Protein AF-Q2SPB3-F1 (afdb_monomer_lite)

pLDDT: mean 83.24, std 20.4, range [38.16, 98.75]

Secondary structure (DSSP, 8-state):
-----------PPP-------------------PPBTGGGHHHHHHHHHHHHTT-HHHHHHHHHHHHHHHHHT--TTSEEEE-SSHHHHHHHHHHH---EEEE-THHHHHHHHHHHHHHHTT-HHHHHHHHHHHHHH-TT-HHHHHHHHHHHHHH-

Organism: Hahella chejuensis (strain KCTC 2396) (NCBI:txid349521)

Radius of gyration: 30.96 Å; chains: 1; bounding box: 114×74×42 Å

Foldseek 3Di:
DDDDDDDDDDDDDDDDDDPPPPPPPPPPPDDDPPAQLNVLLVLLVVLVVCVVVVVLVSSLVSLVVSLVNSVVPDDPVAAEAEDQDPVVVVVVCVVPVGDHGYHYNSNLSSLCSQLVSCVVVVVNVRSVVSLVVCCRHYVPPPSSVVSNVVSVVVVD

Structure (mmCIF, N/CA/C/O backbone):
data_AF-Q2SPB3-F1
#
_entry.id   AF-Q2SPB3-F1
#
loop_
_atom_site.group_PDB
_atom_site.id
_atom_site.type_symbol
_atom_site.label_atom_id
_atom_site.label_alt_id
_atom_site.label_comp_id
_atom_site.label_asym_id
_atom_site.label_entity_id
_atom_site.label_seq_id
_atom_site.pdbx_PDB_ins_code
_atom_site.Cartn_x
_atom_site.Cartn_y
_atom_site.Cartn_z
_atom_site.occupancy
_atom_site.B_iso_or_equiv
_atom_site.auth_seq_id
_atom_site.auth_comp_id
_atom_site.auth_asym_id
_atom_site.auth_atom_id
_atom_site.pdbx_PDB_model_num
ATOM 1 N N . MET A 1 1 ? 88.769 -62.177 5.929 1.00 39.09 1 MET A N 1
ATOM 2 C CA . MET A 1 1 ? 89.088 -61.004 5.088 1.00 39.09 1 MET A CA 1
ATOM 3 C C . MET A 1 1 ? 87.763 -60.356 4.719 1.00 39.09 1 MET A C 1
ATOM 5 O O . MET A 1 1 ? 86.875 -61.080 4.293 1.00 39.09 1 MET A O 1
ATOM 9 N N . LEU A 1 2 ? 87.606 -59.068 5.041 1.00 38.16 2 LEU A N 1
ATOM 10 C CA . LEU A 1 2 ? 86.385 -58.263 4.898 1.00 38.16 2 LEU A CA 1
ATOM 11 C C . LEU A 1 2 ? 85.721 -58.410 3.520 1.00 38.16 2 LEU A C 1
ATOM 13 O O . LEU A 1 2 ? 86.438 -58.423 2.532 1.00 38.16 2 LEU A O 1
ATOM 17 N N . PHE A 1 3 ? 84.386 -58.345 3.466 1.00 39.91 3 PHE A N 1
ATOM 18 C CA . PHE A 1 3 ? 83.701 -57.285 2.714 1.00 39.91 3 PHE A CA 1
ATOM 19 C C . PHE A 1 3 ? 82.279 -57.079 3.258 1.00 39.91 3 PHE A C 1
ATOM 21 O O . PHE A 1 3 ? 81.425 -57.959 3.208 1.00 39.91 3 PHE A O 1
ATOM 28 N N . VAL A 1 4 ? 82.078 -55.892 3.828 1.00 45.66 4 VAL A N 1
ATOM 29 C CA . VAL A 1 4 ? 80.795 -55.297 4.208 1.00 45.66 4 VAL A CA 1
ATOM 30 C C . VAL A 1 4 ? 80.130 -54.811 2.920 1.00 45.66 4 VAL A C 1
ATOM 32 O O . VAL A 1 4 ? 80.777 -54.117 2.139 1.00 45.66 4 VAL A O 1
ATOM 35 N N . CYS A 1 5 ? 78.861 -55.149 2.691 1.00 42.53 5 CYS A N 1
ATOM 36 C CA . CYS A 1 5 ? 78.071 -54.539 1.624 1.00 42.53 5 CYS A CA 1
ATOM 37 C C . CYS A 1 5 ? 76.741 -54.054 2.205 1.00 42.53 5 CYS A C 1
ATOM 39 O O . CYS A 1 5 ? 75.837 -54.831 2.505 1.00 42.53 5 CYS A O 1
ATOM 41 N N . THR A 1 6 ? 76.705 -52.750 2.448 1.00 51.91 6 THR A N 1
ATOM 42 C CA . THR A 1 6 ? 75.617 -51.966 3.024 1.00 51.91 6 THR A CA 1
ATOM 43 C C . THR A 1 6 ? 74.575 -51.693 1.940 1.00 51.91 6 THR A C 1
ATOM 45 O O . THR A 1 6 ? 74.859 -50.979 0.980 1.00 51.91 6 THR A O 1
ATOM 48 N N . THR A 1 7 ? 73.368 -52.239 2.066 1.00 54.28 7 THR A N 1
ATOM 49 C CA . THR A 1 7 ? 72.258 -51.932 1.155 1.00 54.28 7 THR A CA 1
ATOM 50 C C . THR A 1 7 ? 71.582 -50.630 1.587 1.00 54.28 7 THR A C 1
ATOM 52 O O . THR A 1 7 ? 70.925 -50.566 2.624 1.00 54.28 7 THR A O 1
ATOM 55 N N . LEU A 1 8 ? 71.778 -49.577 0.790 1.00 45.88 8 LEU A N 1
ATOM 56 C CA . LEU A 1 8 ? 71.077 -48.296 0.887 1.00 45.88 8 LEU A CA 1
ATOM 57 C C . LEU A 1 8 ? 69.614 -48.483 0.442 1.00 45.88 8 LEU A C 1
ATOM 59 O O . LEU A 1 8 ? 69.353 -48.745 -0.732 1.00 45.88 8 LEU A O 1
ATOM 63 N N . CYS A 1 9 ? 68.653 -48.309 1.350 1.00 43.34 9 CYS A N 1
ATOM 64 C CA . CYS A 1 9 ? 67.244 -48.165 0.986 1.00 43.34 9 CYS A CA 1
ATOM 65 C C . CYS A 1 9 ? 66.980 -46.717 0.546 1.00 43.34 9 CYS A C 1
ATOM 67 O O . CYS A 1 9 ? 66.948 -45.806 1.373 1.00 43.34 9 CYS A O 1
ATOM 69 N N . PHE A 1 10 ? 66.784 -46.505 -0.756 1.00 42.00 10 PHE A N 1
ATOM 70 C CA . PHE A 1 10 ? 66.251 -45.255 -1.295 1.00 42.00 10 PHE A CA 1
ATOM 71 C C . PHE A 1 10 ? 64.755 -45.155 -0.966 1.00 42.00 10 PHE A C 1
ATOM 73 O O . PHE A 1 10 ? 63.929 -45.829 -1.580 1.00 42.00 10 PHE A O 1
ATOM 80 N N . PHE A 1 11 ? 64.397 -44.303 -0.006 1.00 42.31 11 PHE A N 1
ATOM 81 C CA . PHE A 1 11 ? 63.018 -43.857 0.173 1.00 42.31 11 PHE A CA 1
ATOM 82 C C . PHE A 1 11 ? 62.682 -42.845 -0.929 1.00 42.31 11 PHE A C 1
ATOM 84 O O . PHE A 1 11 ? 63.188 -41.724 -0.931 1.00 42.31 11 PHE A O 1
ATOM 91 N N . SER A 1 12 ? 61.835 -43.246 -1.881 1.00 42.94 12 SER A N 1
ATOM 92 C CA . SER A 1 12 ? 61.174 -42.311 -2.795 1.00 42.94 12 SER A CA 1
ATOM 93 C C . SER A 1 12 ? 60.130 -41.515 -2.019 1.00 42.94 12 SER A C 1
ATOM 95 O O . SER A 1 12 ? 59.166 -42.082 -1.509 1.00 42.94 12 SER A O 1
ATOM 97 N N . ILE A 1 13 ? 60.324 -40.202 -1.927 1.00 57.00 13 ILE A N 1
ATOM 98 C CA . ILE A 1 13 ? 59.311 -39.267 -1.436 1.00 57.00 13 ILE A CA 1
ATOM 99 C C . ILE A 1 13 ? 58.339 -39.011 -2.599 1.00 57.00 13 ILE A C 1
ATOM 101 O O . ILE A 1 13 ? 58.799 -38.597 -3.666 1.00 57.00 13 ILE A O 1
ATOM 105 N N . PRO A 1 14 ? 57.020 -39.228 -2.456 1.00 48.00 14 PRO A N 1
ATOM 106 C CA . PRO A 1 14 ? 56.077 -38.768 -3.461 1.00 48.00 14 PRO A CA 1
ATOM 107 C C . PRO A 1 14 ? 56.006 -37.236 -3.426 1.00 48.00 14 PRO A C 1
ATOM 109 O O . PRO A 1 14 ? 55.621 -36.631 -2.427 1.00 48.00 14 PRO A O 1
ATOM 112 N N . SER A 1 15 ? 56.390 -36.620 -4.545 1.00 46.31 15 SER A N 1
ATOM 113 C CA . SER A 1 15 ? 56.098 -35.225 -4.867 1.00 46.31 15 SER A CA 1
ATOM 114 C C . SER A 1 15 ? 54.581 -35.067 -4.963 1.00 46.31 15 SER A C 1
ATOM 116 O O . SER A 1 15 ? 53.974 -35.461 -5.959 1.00 46.31 15 SER A O 1
ATOM 118 N N . MET A 1 16 ? 53.948 -34.557 -3.908 1.00 45.16 16 MET A N 1
ATOM 119 C CA . MET A 1 16 ? 52.572 -34.087 -4.009 1.00 45.16 16 MET A CA 1
ATOM 120 C C . MET A 1 16 ? 52.600 -32.704 -4.649 1.00 45.16 16 MET A C 1
ATOM 122 O O . MET A 1 16 ? 53.086 -31.739 -4.060 1.00 45.16 16 MET A O 1
ATOM 126 N N . ALA A 1 17 ? 52.115 -32.647 -5.886 1.00 46.97 17 ALA A N 1
ATOM 127 C CA . ALA A 1 17 ? 51.858 -31.414 -6.601 1.00 46.97 17 ALA A CA 1
ATOM 128 C C . ALA A 1 17 ? 50.916 -30.534 -5.766 1.00 46.97 17 ALA A C 1
ATOM 130 O O . ALA A 1 17 ? 49.842 -30.967 -5.351 1.00 46.97 17 ALA A O 1
ATOM 131 N N . PHE A 1 18 ? 51.357 -29.309 -5.497 1.00 41.88 18 PHE A N 1
ATOM 132 C CA . PHE A 1 18 ? 50.560 -28.276 -4.858 1.00 41.88 18 PHE A CA 1
ATOM 133 C C . PHE A 1 18 ? 49.568 -27.761 -5.904 1.00 41.88 18 PHE A C 1
ATOM 135 O O . PHE A 1 18 ? 49.927 -26.976 -6.780 1.00 41.88 18 PHE A O 1
ATOM 142 N N . GLU A 1 19 ? 48.348 -28.288 -5.875 1.00 51.88 19 GLU A N 1
ATOM 143 C CA . GLU A 1 19 ? 47.252 -27.816 -6.712 1.00 51.88 19 GLU A CA 1
ATOM 144 C C . GLU A 1 19 ? 46.880 -26.411 -6.227 1.00 51.88 19 GLU A C 1
ATOM 146 O O . GLU A 1 19 ? 46.358 -26.225 -5.127 1.00 51.88 19 GLU A O 1
ATOM 151 N N . ALA A 1 20 ? 47.257 -25.397 -7.007 1.00 51.28 20 ALA A N 1
ATOM 152 C CA . ALA A 1 20 ? 46.865 -24.026 -6.747 1.00 51.28 20 ALA A CA 1
ATOM 153 C C . ALA A 1 20 ? 45.342 -23.953 -6.874 1.00 51.28 20 ALA A C 1
ATOM 155 O O . ALA A 1 20 ? 44.793 -24.047 -7.968 1.00 51.28 20 ALA A O 1
ATOM 156 N N . THR A 1 21 ? 44.652 -23.814 -5.745 1.00 49.47 21 THR A N 1
ATOM 157 C CA . THR A 1 21 ? 43.233 -23.477 -5.733 1.00 49.47 21 THR A CA 1
ATOM 158 C C . THR A 1 21 ? 43.082 -22.091 -6.343 1.00 49.47 21 THR A C 1
ATOM 160 O O . THR A 1 21 ? 43.315 -21.085 -5.670 1.00 49.47 21 THR A O 1
ATOM 163 N N . GLU A 1 22 ? 42.732 -22.037 -7.625 1.00 47.53 22 GLU A N 1
ATOM 164 C CA . GLU A 1 22 ? 42.274 -20.816 -8.270 1.00 47.53 22 GLU A CA 1
ATOM 165 C C . GLU A 1 22 ? 40.948 -20.424 -7.622 1.00 47.53 22 GLU A C 1
ATOM 167 O O . GLU A 1 22 ? 39.880 -20.969 -7.904 1.00 47.53 22 GLU A O 1
ATOM 172 N N . THR A 1 23 ? 41.017 -19.490 -6.680 1.00 48.22 23 THR A N 1
ATOM 173 C CA . THR A 1 23 ? 39.837 -18.813 -6.168 1.00 48.22 23 THR A CA 1
ATOM 174 C C . THR A 1 23 ? 39.275 -17.948 -7.286 1.00 48.22 23 THR A C 1
ATOM 176 O O . THR A 1 23 ? 39.717 -16.825 -7.525 1.00 48.22 23 THR A O 1
ATOM 179 N N . VAL A 1 24 ? 38.275 -18.484 -7.986 1.00 46.16 24 VAL A N 1
ATOM 180 C CA . VAL A 1 24 ? 37.421 -17.708 -8.884 1.00 46.16 24 VAL A CA 1
ATOM 181 C C . VAL A 1 24 ? 36.635 -16.725 -8.021 1.00 46.16 24 VAL A C 1
ATOM 183 O O . VAL A 1 24 ? 35.604 -17.051 -7.438 1.00 46.16 24 VAL A O 1
ATOM 186 N N . SER A 1 25 ? 37.163 -15.510 -7.896 1.00 45.53 25 SER A N 1
ATOM 187 C CA . SER A 1 25 ? 36.438 -14.386 -7.321 1.00 45.53 25 SER A CA 1
ATOM 188 C C . SER A 1 25 ? 35.447 -13.894 -8.369 1.00 45.53 25 SER A C 1
ATOM 190 O O . SER A 1 25 ? 35.790 -13.093 -9.238 1.00 45.53 25 SER A O 1
ATOM 192 N N . THR A 1 26 ? 34.214 -14.397 -8.330 1.00 44.25 26 THR A N 1
ATOM 193 C CA . THR A 1 26 ? 33.109 -13.704 -8.991 1.00 44.25 26 THR A CA 1
ATOM 194 C C . THR A 1 26 ? 32.871 -12.425 -8.206 1.00 44.25 26 THR A C 1
ATOM 196 O O . THR A 1 26 ? 32.317 -12.454 -7.105 1.00 44.25 26 THR A O 1
ATOM 199 N N . SER A 1 27 ? 33.319 -11.300 -8.755 1.00 41.09 27 SER A N 1
ATOM 200 C CA . SER A 1 27 ? 32.831 -9.990 -8.351 1.00 41.09 27 SER A CA 1
ATOM 201 C C . SER A 1 27 ? 31.308 -10.034 -8.425 1.00 41.09 27 SER A C 1
ATOM 203 O O . SER A 1 27 ? 30.750 -10.152 -9.514 1.00 41.09 27 SER A O 1
ATOM 205 N N . ILE A 1 28 ? 30.649 -10.004 -7.265 1.00 44.59 28 ILE A N 1
ATOM 206 C CA . ILE A 1 28 ? 29.214 -9.756 -7.179 1.00 44.59 28 ILE A CA 1
ATOM 207 C C . ILE A 1 28 ? 29.032 -8.364 -7.775 1.00 44.59 28 ILE A C 1
ATOM 209 O O . ILE A 1 28 ? 29.386 -7.363 -7.148 1.00 44.59 28 ILE A O 1
ATOM 213 N N . GLU A 1 29 ? 28.583 -8.316 -9.028 1.00 41.72 29 GLU A N 1
ATOM 214 C CA . GLU A 1 29 ? 28.123 -7.082 -9.640 1.00 41.72 29 GLU A CA 1
ATOM 215 C C . GLU A 1 29 ? 27.084 -6.471 -8.703 1.00 41.72 29 GLU A C 1
ATOM 217 O O . GLU A 1 29 ? 26.165 -7.142 -8.232 1.00 41.72 29 GLU A O 1
ATOM 222 N N . SER A 1 30 ? 27.341 -5.208 -8.370 1.00 41.19 30 SER A N 1
ATOM 223 C CA . SER A 1 30 ? 26.484 -4.280 -7.648 1.00 41.19 30 SER A CA 1
ATOM 224 C C . SER A 1 30 ? 25.008 -4.679 -7.671 1.00 41.19 30 SER A C 1
ATOM 226 O O . SER A 1 30 ? 24.423 -4.811 -8.744 1.00 41.19 30 SER A O 1
ATOM 228 N N . LEU A 1 31 ? 24.423 -4.800 -6.474 1.00 40.38 31 LEU A N 1
ATOM 229 C CA . LEU A 1 31 ? 22.990 -4.978 -6.231 1.00 40.38 31 LEU A CA 1
ATOM 230 C C . LEU A 1 31 ? 22.141 -4.205 -7.260 1.00 40.38 31 LEU A C 1
ATOM 232 O O . LEU A 1 31 ? 22.477 -3.050 -7.559 1.00 40.38 31 LEU A O 1
ATOM 236 N N . PRO A 1 32 ? 21.042 -4.796 -7.770 1.00 49.88 32 PRO A N 1
ATOM 237 C CA . PRO A 1 32 ? 20.100 -4.070 -8.608 1.00 49.88 32 PRO A CA 1
ATOM 238 C C . PRO A 1 32 ? 19.686 -2.797 -7.872 1.00 49.88 32 PRO A C 1
ATOM 240 O O . PRO A 1 32 ? 19.476 -2.819 -6.657 1.00 49.88 32 PRO A O 1
ATOM 243 N N . ASN A 1 33 ? 19.629 -1.688 -8.607 1.00 50.31 33 ASN A N 1
ATOM 244 C CA . ASN A 1 33 ? 19.200 -0.391 -8.094 1.00 50.31 33 ASN A CA 1
ATOM 245 C C . ASN A 1 33 ? 17.913 -0.612 -7.271 1.00 50.31 33 ASN A C 1
ATOM 247 O O . ASN A 1 33 ? 16.946 -1.123 -7.845 1.00 50.31 33 ASN A O 1
ATOM 251 N N . PRO A 1 34 ? 17.899 -0.368 -5.944 1.00 64.44 34 PRO A N 1
ATOM 252 C CA . PRO A 1 34 ? 16.758 -0.749 -5.127 1.00 64.44 34 PRO A CA 1
ATOM 253 C C . PRO A 1 34 ? 15.524 -0.030 -5.662 1.00 64.44 34 PRO A C 1
ATOM 255 O O . PRO A 1 34 ? 15.549 1.181 -5.875 1.00 64.44 34 PRO A O 1
ATOM 258 N N . VAL A 1 35 ? 14.467 -0.796 -5.936 1.00 81.06 35 VAL A N 1
ATOM 259 C CA . VAL A 1 35 ? 13.208 -0.252 -6.449 1.00 81.06 35 VAL A CA 1
ATOM 260 C C . VAL A 1 35 ? 12.731 0.846 -5.498 1.00 81.06 35 VAL A C 1
ATOM 262 O O . VAL A 1 35 ? 12.784 0.681 -4.279 1.00 81.06 35 VAL A O 1
ATOM 265 N N . GLU A 1 36 ? 12.286 1.972 -6.049 1.00 84.06 36 GLU A N 1
ATOM 266 C CA . GLU A 1 36 ? 11.867 3.134 -5.267 1.00 84.06 36 GLU A CA 1
ATOM 267 C C . GLU A 1 36 ? 10.818 2.737 -4.212 1.00 84.06 36 GLU A C 1
ATOM 269 O O . GLU A 1 36 ? 9.760 2.201 -4.550 1.00 84.06 36 GLU A O 1
ATOM 274 N N . GLY A 1 37 ? 11.125 2.978 -2.934 1.00 86.50 37 GLY A N 1
ATOM 275 C CA . GLY A 1 37 ? 10.281 2.608 -1.794 1.00 86.50 37 GLY A CA 1
ATOM 276 C C . GLY A 1 37 ? 10.700 1.331 -1.054 1.00 86.50 37 GLY A C 1
ATOM 277 O O . GLY A 1 37 ? 10.201 1.087 0.046 1.00 86.50 37 GLY A O 1
ATOM 278 N N . ASN A 1 38 ? 11.652 0.552 -1.578 1.00 90.19 38 ASN A N 1
ATOM 279 C CA . ASN A 1 38 ? 12.148 -0.677 -0.942 1.00 90.19 38 ASN A CA 1
ATOM 280 C C . ASN A 1 38 ? 12.678 -0.439 0.485 1.00 90.19 38 ASN A C 1
ATOM 282 O O . ASN A 1 38 ? 12.489 -1.269 1.376 1.00 90.19 38 ASN A O 1
ATOM 286 N N . GLN A 1 39 ? 13.260 0.737 0.741 1.00 92.50 39 GLN A N 1
ATOM 287 C CA . GLN A 1 39 ? 13.753 1.135 2.060 1.00 92.50 39 GLN A CA 1
ATOM 288 C C . GLN A 1 39 ? 12.676 1.112 3.161 1.00 92.50 39 GLN A C 1
ATOM 290 O O . GLN A 1 39 ? 13.015 0.936 4.329 1.00 92.50 39 GLN A O 1
ATOM 295 N N . TYR A 1 40 ? 11.394 1.236 2.800 1.00 94.56 40 TYR A N 1
ATOM 296 C CA . TYR A 1 40 ? 10.262 1.274 3.734 1.00 94.56 40 TYR A CA 1
ATOM 297 C C . TYR A 1 40 ? 9.604 -0.092 3.961 1.00 94.56 40 TYR A C 1
ATOM 299 O O . TYR A 1 40 ? 8.673 -0.210 4.758 1.00 94.56 40 TYR A O 1
ATOM 307 N N . HIS A 1 41 ? 10.084 -1.146 3.293 1.00 93.81 41 HIS A N 1
ATOM 308 C CA . HIS A 1 41 ? 9.508 -2.489 3.374 1.00 93.81 41 HIS A CA 1
ATOM 309 C C . HIS A 1 41 ? 9.329 -2.944 4.829 1.00 93.81 41 HIS A C 1
ATOM 311 O O . HIS A 1 41 ? 8.250 -3.393 5.220 1.00 93.81 41 HIS A O 1
ATOM 317 N N . LYS A 1 42 ? 10.378 -2.819 5.654 1.00 96.31 42 LYS A N 1
ATOM 318 C CA . LYS A 1 42 ? 10.349 -3.270 7.055 1.00 96.31 42 LYS A CA 1
ATOM 319 C C . LYS A 1 42 ? 9.294 -2.534 7.878 1.00 96.31 42 LYS A C 1
ATOM 321 O O . LYS A 1 42 ? 8.617 -3.169 8.685 1.00 96.31 42 LYS A O 1
ATOM 326 N N . ASP A 1 43 ? 9.131 -1.237 7.648 1.00 98.06 43 ASP A N 1
ATOM 327 C CA . ASP A 1 43 ? 8.148 -0.419 8.355 1.00 98.06 43 ASP A CA 1
ATOM 328 C C . ASP A 1 43 ? 6.722 -0.831 7.975 1.00 98.06 43 ASP A C 1
ATOM 330 O O . ASP A 1 43 ? 5.868 -0.989 8.846 1.00 98.06 43 ASP A O 1
ATOM 334 N N . ILE A 1 44 ? 6.480 -1.122 6.695 1.00 97.75 44 ILE A N 1
ATOM 335 C CA . ILE A 1 44 ? 5.171 -1.565 6.194 1.00 97.75 44 ILE A CA 1
ATOM 336 C C . ILE A 1 44 ? 4.830 -2.975 6.703 1.00 97.75 44 ILE A C 1
ATOM 338 O O . ILE A 1 44 ? 3.702 -3.227 7.129 1.00 97.75 44 ILE A O 1
ATOM 342 N N . VAL A 1 45 ? 5.805 -3.890 6.755 1.00 97.50 45 VAL A N 1
ATOM 343 C CA . VAL A 1 45 ? 5.626 -5.204 7.406 1.00 97.50 45 VAL A CA 1
ATOM 344 C C . VAL A 1 45 ? 5.299 -5.036 8.890 1.00 97.50 45 VAL A C 1
ATOM 346 O O . VAL A 1 45 ? 4.406 -5.705 9.415 1.00 97.50 45 VAL A O 1
ATOM 349 N N . ASN A 1 46 ? 5.989 -4.125 9.577 1.00 98.19 46 ASN A N 1
ATOM 350 C CA . ASN A 1 46 ? 5.702 -3.825 10.973 1.00 98.19 46 ASN A CA 1
ATOM 351 C C . ASN A 1 46 ? 4.301 -3.213 11.155 1.00 98.19 46 ASN A C 1
ATOM 353 O O . ASN A 1 46 ? 3.621 -3.534 12.127 1.00 98.19 46 ASN A O 1
ATOM 357 N N . ALA A 1 47 ? 3.824 -2.396 10.214 1.00 98.50 47 ALA A N 1
ATOM 358 C CA . ALA A 1 47 ? 2.463 -1.869 10.237 1.00 98.50 47 ALA A CA 1
ATOM 359 C C . ALA A 1 47 ? 1.409 -2.987 10.137 1.00 98.50 47 ALA A C 1
ATOM 361 O O . ALA A 1 47 ? 0.455 -2.978 10.912 1.00 98.50 47 ALA A O 1
ATOM 362 N N . TRP A 1 48 ? 1.608 -4.003 9.289 1.00 97.94 48 TRP A N 1
ATOM 363 C CA . TRP A 1 48 ? 0.737 -5.190 9.275 1.00 97.94 48 TRP A CA 1
ATOM 364 C C . TRP A 1 48 ? 0.764 -5.962 10.596 1.00 97.94 48 TRP A C 1
ATOM 366 O O . TRP A 1 48 ? -0.279 -6.390 11.086 1.00 97.94 48 TRP A O 1
ATOM 376 N N . LYS A 1 49 ? 1.937 -6.101 11.223 1.00 98.44 49 LYS A N 1
ATOM 377 C CA . LYS A 1 49 ? 2.024 -6.697 12.562 1.00 98.44 49 LYS A CA 1
ATOM 378 C C . LYS A 1 49 ? 1.190 -5.908 13.578 1.00 98.44 49 LYS A C 1
ATOM 380 O O . LYS A 1 49 ? 0.430 -6.500 14.331 1.00 98.44 49 LYS A O 1
ATOM 385 N N . LEU A 1 50 ? 1.271 -4.579 13.549 1.00 98.69 50 LEU A N 1
ATOM 386 C CA . LEU A 1 50 ? 0.468 -3.713 14.416 1.00 98.69 50 LEU A CA 1
ATOM 387 C C . LEU A 1 50 ? -1.037 -3.834 14.144 1.00 98.69 50 LEU A C 1
ATOM 389 O O . LEU A 1 50 ? -1.814 -3.733 15.087 1.00 98.69 50 LEU A O 1
ATOM 393 N N . VAL A 1 51 ? -1.453 -4.076 12.895 1.00 98.19 51 VAL A N 1
ATOM 394 C CA . VAL A 1 51 ? -2.850 -4.412 12.562 1.00 98.19 51 VAL A CA 1
ATOM 395 C C . VAL A 1 51 ? -3.276 -5.703 13.262 1.00 98.19 51 VAL A C 1
ATOM 397 O O . VAL A 1 51 ? -4.346 -5.731 13.860 1.00 98.19 51 VAL A O 1
ATOM 400 N N . HIS A 1 52 ? -2.448 -6.752 13.223 1.00 97.06 52 HIS A N 1
ATOM 401 C CA . HIS A 1 52 ? -2.736 -8.019 13.910 1.00 97.06 52 HIS A CA 1
ATOM 402 C C . HIS A 1 52 ? -2.759 -7.893 15.438 1.00 97.06 52 HIS A C 1
ATOM 404 O O . HIS A 1 52 ? -3.478 -8.639 16.094 1.00 97.06 52 HIS A O 1
ATOM 410 N N . ASP A 1 53 ? -2.015 -6.932 15.985 1.00 98.19 53 ASP A N 1
ATOM 411 C CA . ASP A 1 53 ? -1.983 -6.613 17.414 1.00 98.19 53 ASP A CA 1
ATOM 412 C C . ASP A 1 53 ? -3.083 -5.598 17.828 1.00 98.19 53 ASP A C 1
ATOM 414 O O . ASP A 1 53 ? -3.000 -5.011 18.910 1.00 98.19 53 ASP A O 1
ATOM 418 N N . ASP A 1 54 ? -4.074 -5.331 16.964 1.00 97.75 54 ASP A N 1
ATOM 419 C CA . ASP A 1 54 ? -5.161 -4.346 17.145 1.00 97.75 54 ASP A CA 1
ATOM 420 C C . ASP A 1 54 ? -4.690 -2.894 17.403 1.00 97.75 54 ASP A C 1
ATOM 422 O O . ASP A 1 54 ? -5.440 -2.026 17.861 1.00 97.75 54 ASP A O 1
ATOM 426 N N . GLN A 1 55 ? -3.440 -2.568 17.064 1.00 98.44 55 GLN A N 1
ATOM 427 C CA . GLN A 1 55 ? -2.851 -1.233 17.220 1.00 98.44 55 GLN A CA 1
ATOM 428 C C . GLN A 1 55 ? -3.101 -0.356 15.984 1.00 98.44 55 GLN A C 1
ATOM 430 O O . GLN A 1 55 ? -2.169 0.222 15.412 1.00 98.44 55 GLN A O 1
ATOM 435 N N . TYR A 1 56 ? -4.370 -0.223 15.583 1.00 98.19 56 TYR A N 1
ATOM 436 C CA . TYR A 1 56 ? -4.770 0.418 14.323 1.00 98.19 56 TYR A CA 1
ATOM 437 C C . TYR A 1 56 ? -4.246 1.845 14.156 1.00 98.19 56 TYR A C 1
ATOM 439 O O . TYR A 1 56 ? -3.737 2.176 13.092 1.00 98.19 56 TYR A O 1
ATOM 447 N N . SER A 1 57 ? -4.279 2.684 15.195 1.00 98.31 57 SER A N 1
ATOM 448 C CA . SER A 1 57 ? -3.784 4.066 15.080 1.00 98.31 57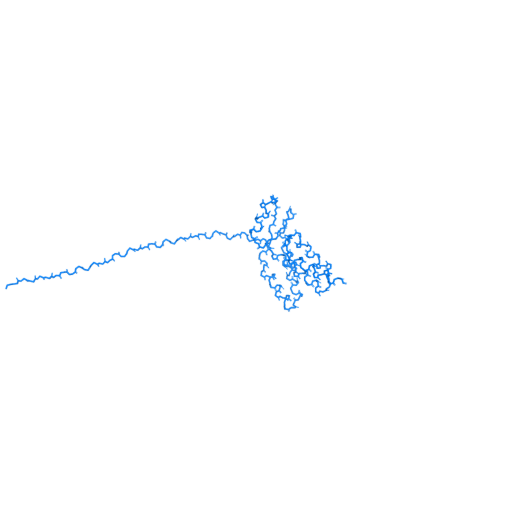 SER A CA 1
ATOM 449 C C . SER A 1 57 ? -2.287 4.135 14.763 1.00 98.31 57 SER A C 1
ATOM 451 O O . SER A 1 57 ? -1.861 4.992 13.993 1.00 98.31 57 SER A O 1
ATOM 453 N N . LYS A 1 58 ? -1.478 3.221 15.320 1.00 98.62 58 LYS A N 1
ATOM 454 C CA . LYS A 1 58 ? -0.036 3.164 15.033 1.00 98.62 58 LYS A CA 1
ATOM 455 C C . LYS A 1 58 ? 0.229 2.586 13.649 1.00 98.62 58 LYS A C 1
ATOM 457 O O . LYS A 1 58 ? 1.053 3.127 12.920 1.00 98.62 58 LYS A O 1
ATOM 462 N N . ALA A 1 59 ? -0.484 1.518 13.288 1.00 98.75 59 ALA A N 1
ATOM 463 C CA . ALA A 1 59 ? -0.404 0.935 11.953 1.00 98.75 59 ALA A CA 1
ATOM 464 C C . ALA A 1 59 ? -0.753 1.969 10.873 1.00 98.75 59 ALA A C 1
ATOM 466 O O . ALA A 1 59 ? -0.023 2.102 9.895 1.00 98.75 59 ALA A O 1
ATOM 467 N N . PHE A 1 60 ? -1.822 2.742 11.092 1.00 98.69 60 PHE A N 1
ATOM 468 C CA . PHE A 1 60 ? -2.241 3.808 10.190 1.00 98.69 60 PHE A CA 1
ATOM 469 C C . PHE A 1 60 ? -1.173 4.891 10.063 1.00 98.69 60 PHE A C 1
ATOM 471 O O . PHE A 1 60 ? -0.831 5.254 8.946 1.00 98.69 60 PHE A O 1
ATOM 478 N N . ALA A 1 61 ? -0.616 5.375 11.179 1.00 98.69 61 ALA A N 1
ATOM 479 C CA . ALA A 1 61 ? 0.412 6.415 11.151 1.00 98.69 61 ALA A CA 1
ATOM 480 C C . ALA A 1 61 ? 1.645 5.990 10.339 1.00 98.69 61 ALA A C 1
ATOM 482 O O . ALA A 1 61 ? 2.128 6.761 9.516 1.00 98.69 61 ALA A O 1
ATOM 483 N N . ILE A 1 62 ? 2.111 4.747 10.517 1.00 98.62 62 ILE A N 1
ATOM 484 C CA . ILE A 1 62 ? 3.229 4.215 9.729 1.00 98.62 62 ILE A CA 1
ATOM 485 C C . ILE A 1 62 ? 2.839 4.110 8.254 1.00 98.62 62 ILE A C 1
ATOM 487 O O . ILE A 1 62 ? 3.578 4.579 7.395 1.00 98.62 62 ILE A O 1
ATOM 491 N N . ALA A 1 63 ? 1.685 3.514 7.944 1.00 98.50 63 ALA A N 1
ATOM 492 C CA . ALA A 1 63 ? 1.247 3.360 6.561 1.00 98.50 63 ALA A CA 1
ATOM 493 C C . ALA A 1 63 ? 1.108 4.720 5.856 1.00 98.50 63 ALA A C 1
ATOM 495 O O . ALA A 1 63 ? 1.577 4.872 4.732 1.00 98.50 63 ALA A O 1
ATOM 496 N N . ASP A 1 64 ? 0.533 5.716 6.528 1.00 98.56 64 ASP A N 1
ATOM 497 C CA . ASP A 1 64 ? 0.358 7.068 6.004 1.00 98.56 64 ASP A CA 1
ATOM 498 C C . ASP A 1 64 ? 1.699 7.771 5.748 1.00 98.56 64 ASP A C 1
ATOM 500 O O . ASP A 1 64 ? 1.936 8.274 4.644 1.00 98.56 64 ASP A O 1
ATOM 504 N N . GLU A 1 65 ? 2.621 7.704 6.712 1.00 98.31 65 GLU A N 1
ATOM 505 C CA . GLU A 1 65 ? 3.969 8.259 6.573 1.00 98.31 65 GLU A CA 1
ATOM 506 C C . GLU A 1 65 ? 4.728 7.608 5.407 1.00 98.31 65 GLU A C 1
ATOM 508 O O . GLU A 1 65 ? 5.322 8.308 4.586 1.00 98.31 65 GLU A O 1
ATOM 513 N N . MET A 1 66 ? 4.690 6.275 5.299 1.00 97.62 66 MET A N 1
ATOM 514 C CA . MET A 1 66 ? 5.396 5.559 4.232 1.00 97.62 66 MET A CA 1
ATOM 515 C C . MET A 1 66 ? 4.772 5.841 2.864 1.00 97.62 66 MET A C 1
ATOM 517 O O . MET A 1 66 ? 5.509 6.079 1.909 1.00 97.62 66 MET A O 1
ATOM 521 N N . THR A 1 67 ? 3.436 5.876 2.756 1.00 97.75 67 THR A N 1
ATOM 522 C CA . THR A 1 67 ? 2.777 6.255 1.494 1.00 97.75 67 THR A CA 1
ATOM 523 C C . THR A 1 67 ? 3.175 7.658 1.056 1.00 97.75 67 THR A C 1
ATOM 525 O O . THR A 1 67 ? 3.535 7.834 -0.102 1.00 97.75 67 THR A O 1
ATOM 528 N N . SER A 1 68 ? 3.214 8.621 1.979 1.00 97.44 68 SER A N 1
ATOM 529 C CA . SER A 1 68 ? 3.602 10.001 1.673 1.00 97.44 68 SER A CA 1
ATOM 530 C C . SER A 1 68 ? 5.045 10.086 1.171 1.00 97.44 68 SER A C 1
ATOM 532 O O . SER A 1 68 ? 5.297 10.663 0.117 1.00 97.44 68 SER A O 1
ATOM 534 N N . LYS A 1 69 ? 5.991 9.438 1.864 1.00 96.50 69 LYS A N 1
ATOM 535 C CA . LYS A 1 69 ? 7.408 9.423 1.459 1.00 96.50 69 LYS A CA 1
ATOM 536 C C . LYS A 1 69 ? 7.635 8.766 0.097 1.00 96.50 69 LYS A C 1
ATOM 538 O O . LYS A 1 69 ? 8.471 9.229 -0.671 1.00 96.50 69 LYS A O 1
ATOM 543 N N . ILE A 1 70 ? 6.906 7.690 -0.199 1.00 95.62 70 ILE A N 1
ATOM 544 C CA . ILE A 1 70 ? 6.985 7.012 -1.499 1.00 95.62 70 ILE A CA 1
ATOM 545 C C . ILE A 1 70 ? 6.373 7.892 -2.598 1.00 95.62 70 ILE A C 1
ATOM 547 O O . ILE A 1 70 ? 6.955 8.040 -3.667 1.00 95.62 70 ILE A O 1
ATOM 551 N N . GLU A 1 71 ? 5.225 8.520 -2.344 1.00 95.75 71 GLU A N 1
ATOM 552 C CA . GLU A 1 71 ? 4.572 9.408 -3.314 1.00 95.75 71 GLU A CA 1
ATOM 553 C C . GLU A 1 71 ? 5.400 10.672 -3.611 1.00 95.75 71 GLU A C 1
ATOM 555 O O . GLU A 1 71 ? 5.373 11.183 -4.734 1.00 95.75 71 GLU A O 1
ATOM 560 N N . GLU A 1 72 ? 6.181 11.165 -2.646 1.00 95.62 72 GLU A N 1
ATOM 561 C CA . GLU A 1 72 ? 7.108 12.289 -2.839 1.00 95.62 72 GLU A CA 1
ATOM 562 C C . GLU A 1 72 ? 8.215 11.992 -3.860 1.00 95.62 72 GLU A C 1
ATOM 564 O O . GLU A 1 72 ? 8.651 12.906 -4.568 1.00 95.62 72 GLU A O 1
ATOM 569 N N . SER A 1 73 ? 8.643 10.732 -3.991 1.00 93.19 73 SER A N 1
ATOM 570 C CA . SER A 1 73 ? 9.658 10.325 -4.969 1.00 93.19 73 SER A CA 1
ATOM 571 C C . SER A 1 73 ? 9.083 9.964 -6.343 1.00 93.19 73 SER A C 1
ATOM 573 O O . SER A 1 73 ? 9.821 9.613 -7.274 1.00 93.19 73 SER A O 1
ATOM 575 N N . PHE A 1 74 ? 7.766 10.095 -6.532 1.00 94.25 74 PHE A N 1
ATOM 576 C CA . PHE A 1 74 ? 7.144 9.841 -7.825 1.00 94.25 74 PHE A CA 1
ATOM 577 C C . PHE A 1 74 ? 7.564 10.872 -8.870 1.00 94.25 74 PHE A C 1
ATOM 579 O O . PHE A 1 74 ? 7.385 12.088 -8.741 1.00 94.25 74 PHE A O 1
ATOM 586 N N . ASN A 1 75 ? 8.046 10.363 -9.999 1.00 93.56 75 ASN A N 1
ATOM 587 C CA . ASN A 1 75 ? 8.236 11.156 -11.193 1.00 93.56 75 ASN A CA 1
ATOM 588 C C . ASN A 1 75 ? 6.873 11.465 -11.823 1.00 93.56 75 ASN A C 1
ATOM 590 O O . ASN A 1 75 ? 6.297 10.662 -12.554 1.00 93.56 75 ASN A O 1
ATOM 594 N N . LYS A 1 76 ? 6.406 12.696 -11.608 1.00 92.50 76 LYS A N 1
ATOM 595 C CA . LYS A 1 76 ? 5.108 13.209 -12.080 1.00 92.50 76 LYS A CA 1
ATOM 596 C C . LYS A 1 76 ? 4.926 13.217 -13.606 1.00 92.50 76 LYS A C 1
ATOM 598 O O . LYS A 1 76 ? 3.837 13.523 -14.080 1.00 92.50 76 LYS A O 1
ATOM 603 N N . LYS A 1 77 ? 5.976 12.939 -14.389 1.00 94.06 77 LYS A N 1
ATOM 604 C CA . LYS A 1 77 ? 5.920 12.895 -15.862 1.00 94.06 77 LYS A CA 1
ATOM 605 C C . LYS A 1 77 ? 5.618 11.505 -16.418 1.00 94.06 77 LYS A C 1
ATOM 607 O O . LYS A 1 77 ? 5.317 11.392 -17.603 1.00 94.06 77 LYS A O 1
ATOM 612 N N . VAL A 1 78 ? 5.738 10.461 -15.602 1.00 93.31 78 VAL A N 1
ATOM 613 C CA . VAL A 1 78 ? 5.549 9.067 -16.019 1.00 93.31 78 VAL A CA 1
ATOM 614 C C . VAL A 1 78 ? 4.577 8.371 -15.081 1.00 93.31 78 VAL A C 1
ATOM 616 O O . VAL A 1 78 ? 4.366 8.815 -13.956 1.00 93.31 78 VAL A O 1
ATOM 619 N N . LYS A 1 79 ? 3.969 7.282 -15.551 1.00 92.62 79 LYS A N 1
ATOM 620 C CA . LYS A 1 79 ? 3.109 6.453 -14.706 1.00 92.62 79 LYS A CA 1
ATOM 621 C C . LYS A 1 79 ? 3.948 5.551 -13.813 1.00 92.62 79 LYS A C 1
ATOM 623 O O . LYS A 1 79 ? 4.974 5.029 -14.254 1.00 92.62 79 LYS A O 1
ATOM 628 N N . GLN A 1 80 ? 3.471 5.350 -12.594 1.00 94.50 80 GLN A N 1
ATOM 629 C CA . GLN A 1 80 ? 4.048 4.428 -11.630 1.00 94.50 80 GLN A CA 1
ATOM 630 C C . GLN A 1 80 ? 3.384 3.063 -11.763 1.00 94.50 80 GLN A C 1
ATOM 632 O O . GLN A 1 80 ? 2.164 2.980 -11.910 1.00 94.50 80 GLN A O 1
ATOM 637 N N . TYR A 1 81 ? 4.183 2.005 -11.669 1.00 93.50 81 TYR A N 1
ATOM 638 C CA . TYR A 1 81 ? 3.671 0.647 -11.579 1.00 93.50 81 TYR A CA 1
ATOM 639 C C . TYR A 1 81 ? 4.417 -0.166 -10.527 1.00 93.50 81 TYR A C 1
ATOM 641 O O . TYR A 1 81 ? 5.637 -0.054 -10.386 1.00 93.50 81 TYR A O 1
ATOM 649 N N . ALA A 1 82 ? 3.667 -1.005 -9.819 1.00 92.94 82 ALA A N 1
ATOM 650 C CA . ALA A 1 82 ? 4.174 -1.909 -8.802 1.00 92.94 82 ALA A CA 1
ATOM 651 C C . ALA A 1 82 ? 3.986 -3.362 -9.250 1.00 92.94 82 ALA A C 1
ATOM 653 O O . ALA A 1 82 ? 2.887 -3.775 -9.626 1.00 92.94 82 ALA A O 1
ATOM 654 N N . PHE A 1 83 ? 5.058 -4.144 -9.156 1.00 90.38 83 PHE A N 1
ATOM 655 C CA . PHE A 1 83 ? 5.083 -5.569 -9.488 1.00 90.38 83 PHE A CA 1
ATOM 656 C C . PHE A 1 83 ? 5.778 -6.335 -8.372 1.00 90.38 83 PHE A C 1
ATOM 658 O O . PHE A 1 83 ? 6.704 -5.809 -7.749 1.00 90.38 83 PHE A O 1
ATOM 665 N N . LYS A 1 84 ? 5.345 -7.572 -8.115 1.00 87.50 84 LYS A N 1
ATOM 666 C CA . LYS A 1 84 ? 5.916 -8.391 -7.038 1.00 87.50 84 LYS A CA 1
ATOM 667 C C . LYS A 1 84 ? 7.316 -8.869 -7.384 1.00 87.50 84 LYS A C 1
ATOM 669 O O . LYS A 1 84 ? 8.127 -9.083 -6.488 1.00 87.50 84 LYS A O 1
ATOM 674 N N . THR A 1 85 ? 7.595 -9.045 -8.673 1.00 87.88 85 THR A N 1
ATOM 675 C CA . THR A 1 85 ? 8.885 -9.537 -9.159 1.00 87.88 85 THR A CA 1
ATOM 676 C C . THR A 1 85 ? 9.453 -8.651 -10.263 1.00 87.88 85 THR A C 1
ATOM 678 O O . THR A 1 85 ? 8.730 -7.889 -10.903 1.00 87.88 85 THR A O 1
ATOM 681 N N . GLU A 1 86 ? 10.768 -8.743 -10.475 1.00 87.25 86 GLU A N 1
ATOM 682 C CA . GLU A 1 86 ? 11.442 -8.128 -11.629 1.00 87.25 86 GLU A CA 1
ATOM 683 C C . GLU A 1 86 ? 10.884 -8.668 -12.946 1.00 87.25 86 GLU A C 1
ATOM 685 O O . GLU A 1 86 ? 10.563 -7.902 -13.842 1.00 87.25 86 GLU A O 1
ATOM 690 N N . ALA A 1 87 ? 10.712 -9.988 -13.037 1.00 89.88 87 ALA A N 1
ATOM 691 C CA . ALA A 1 87 ? 10.275 -10.650 -14.260 1.00 89.88 87 ALA A CA 1
ATOM 692 C C . ALA A 1 87 ? 8.903 -10.147 -14.740 1.00 89.88 87 ALA A C 1
ATOM 694 O O . ALA A 1 87 ? 8.741 -9.872 -15.923 1.00 89.88 87 ALA A O 1
ATOM 695 N N . GLU A 1 88 ? 7.946 -9.963 -13.822 1.00 88.06 88 GLU A N 1
ATOM 696 C CA . GLU A 1 88 ? 6.631 -9.386 -14.143 1.00 88.06 88 GLU A CA 1
ATOM 697 C C . GLU A 1 88 ? 6.740 -7.947 -14.675 1.00 88.06 88 GLU A C 1
ATOM 699 O O . GLU A 1 88 ? 5.999 -7.561 -15.579 1.00 88.06 88 GLU A O 1
ATOM 704 N N . PHE A 1 89 ? 7.656 -7.145 -14.118 1.00 88.38 89 PHE A N 1
ATOM 705 C CA . PHE A 1 89 ? 7.883 -5.776 -14.578 1.00 88.38 89 PHE A CA 1
ATOM 706 C C . PHE A 1 89 ? 8.512 -5.749 -15.974 1.00 88.38 89 PHE A C 1
ATOM 708 O O . PHE A 1 89 ? 8.018 -5.036 -16.847 1.00 88.38 89 PHE A O 1
ATOM 715 N N . GLU A 1 90 ? 9.559 -6.545 -16.191 1.00 88.81 90 GLU A N 1
ATOM 716 C CA . GLU A 1 90 ? 10.258 -6.655 -17.475 1.00 88.81 90 GLU A CA 1
ATOM 717 C C . GLU A 1 90 ? 9.324 -7.139 -18.593 1.00 88.81 90 GLU A C 1
ATOM 719 O O . GLU A 1 90 ? 9.290 -6.556 -19.679 1.00 88.81 90 GLU A O 1
ATOM 724 N N . GLU A 1 91 ? 8.487 -8.145 -18.316 1.00 88.75 91 GLU A N 1
ATOM 725 C CA . GLU A 1 91 ? 7.456 -8.611 -19.251 1.00 88.75 91 GLU A CA 1
ATOM 726 C C . GLU A 1 91 ? 6.470 -7.487 -19.610 1.00 88.75 91 GLU A C 1
ATOM 728 O O . GLU A 1 91 ? 6.168 -7.257 -20.789 1.00 88.75 91 GLU A O 1
ATOM 733 N N . PHE A 1 92 ? 6.008 -6.736 -18.606 1.00 86.94 92 PHE A N 1
ATOM 734 C CA . PHE A 1 92 ? 5.095 -5.616 -18.807 1.00 86.94 92 PHE A CA 1
ATOM 735 C C . PHE A 1 92 ? 5.702 -4.537 -19.714 1.00 86.94 92 PHE A C 1
ATOM 737 O O . PHE A 1 92 ? 5.081 -4.152 -20.712 1.00 86.94 92 PHE A O 1
ATOM 744 N N . ILE A 1 93 ? 6.927 -4.076 -19.435 1.00 88.62 93 ILE A N 1
ATOM 745 C CA . ILE A 1 93 ? 7.545 -2.992 -20.217 1.00 88.62 93 ILE A CA 1
ATOM 746 C C . ILE A 1 93 ? 7.977 -3.433 -21.621 1.00 88.62 93 ILE A C 1
ATOM 748 O O . ILE A 1 93 ? 7.914 -2.622 -22.552 1.00 88.62 93 ILE A O 1
ATOM 752 N N . ALA A 1 94 ? 8.343 -4.707 -21.807 1.00 87.62 94 ALA A N 1
ATOM 753 C CA . ALA A 1 94 ? 8.674 -5.261 -23.118 1.00 87.62 94 ALA A CA 1
ATOM 754 C C . ALA A 1 94 ? 7.471 -5.220 -24.075 1.00 87.62 94 ALA A C 1
ATOM 756 O O . ALA A 1 94 ? 7.633 -4.978 -25.275 1.00 87.62 94 ALA A O 1
ATOM 757 N N . SER A 1 95 ? 6.261 -5.409 -23.539 1.00 80.44 95 SER A N 1
ATOM 758 C CA . SER A 1 95 ? 5.021 -5.360 -24.317 1.00 80.44 95 SER A CA 1
ATOM 759 C C . SER A 1 95 ? 4.543 -3.933 -24.621 1.00 80.44 95 SER A C 1
ATOM 761 O O . SER A 1 95 ? 4.017 -3.681 -25.706 1.00 80.44 95 SER A O 1
ATOM 763 N N . ASP A 1 96 ? 4.745 -2.988 -23.695 1.00 73.06 96 ASP A N 1
ATOM 764 C CA . ASP A 1 96 ? 4.076 -1.679 -23.739 1.00 73.06 96 ASP A CA 1
ATOM 765 C C . ASP A 1 96 ? 4.970 -0.549 -24.299 1.00 73.06 96 ASP A C 1
ATOM 767 O O . ASP A 1 96 ? 4.464 0.491 -24.714 1.00 73.06 96 ASP A O 1
ATOM 771 N N . LYS A 1 97 ? 6.306 -0.720 -24.348 1.00 71.12 97 LYS A N 1
ATOM 772 C CA . LYS A 1 97 ? 7.299 0.302 -24.786 1.00 71.12 97 LYS A CA 1
ATOM 773 C C . LYS A 1 97 ? 7.133 1.693 -24.139 1.00 71.12 97 LYS A C 1
ATOM 775 O O . LYS A 1 97 ? 7.700 2.677 -24.619 1.00 71.12 97 LYS A O 1
ATOM 780 N N . LYS A 1 98 ? 6.353 1.807 -23.062 1.00 78.31 98 LYS A N 1
ATOM 781 C CA . LYS A 1 98 ? 6.089 3.062 -22.356 1.00 78.31 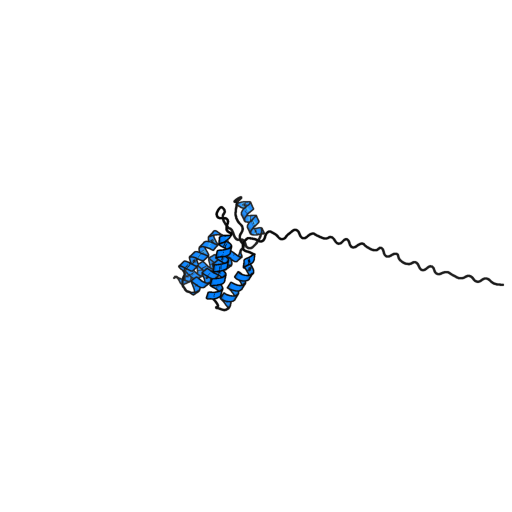98 LYS A CA 1
ATOM 782 C C . LYS A 1 98 ? 7.207 3.351 -21.368 1.00 78.31 98 LYS A C 1
ATOM 784 O O . LYS A 1 98 ? 7.683 2.460 -20.672 1.00 78.31 98 LYS A O 1
ATOM 789 N N . THR A 1 99 ? 7.568 4.624 -21.238 1.00 88.06 99 THR A N 1
ATOM 790 C CA . THR A 1 99 ? 8.386 5.082 -20.114 1.00 88.06 99 THR A CA 1
ATOM 791 C C . THR A 1 99 ? 7.535 5.061 -18.848 1.00 88.06 99 THR A C 1
ATOM 793 O O . THR A 1 99 ? 6.559 5.805 -18.732 1.00 88.06 99 THR A O 1
ATOM 796 N N . VAL A 1 100 ? 7.911 4.205 -17.904 1.00 91.62 100 VAL A N 1
ATOM 797 C CA . VAL A 1 100 ? 7.241 4.041 -16.611 1.00 91.62 100 VAL A CA 1
ATOM 798 C C . VAL A 1 100 ? 8.260 4.110 -15.481 1.00 91.62 100 VAL A C 1
ATOM 800 O O . VAL A 1 100 ? 9.442 3.841 -15.687 1.00 91.62 100 VAL A O 1
ATOM 803 N N . GLN A 1 101 ? 7.805 4.474 -14.287 1.00 92.12 101 GLN A N 1
ATOM 804 C CA . GLN A 1 101 ? 8.588 4.342 -13.064 1.00 92.12 101 GLN A CA 1
ATOM 805 C C . GLN A 1 101 ? 8.148 3.073 -12.347 1.00 92.12 101 GLN A C 1
ATOM 807 O O . GLN A 1 101 ? 6.973 2.922 -12.008 1.00 92.12 101 GLN A O 1
ATOM 812 N N . ARG A 1 102 ? 9.092 2.174 -12.084 1.00 92.38 102 ARG A N 1
ATOM 813 C CA . ARG A 1 102 ? 8.830 1.065 -11.176 1.00 92.38 102 ARG A CA 1
ATOM 814 C C . ARG A 1 102 ? 8.895 1.554 -9.737 1.00 92.38 102 ARG A C 1
ATOM 816 O O . ARG A 1 102 ? 9.840 2.250 -9.368 1.00 92.38 102 ARG A O 1
ATOM 823 N N . ILE A 1 103 ? 7.905 1.164 -8.951 1.00 93.62 103 ILE A N 1
ATOM 824 C CA . ILE A 1 103 ? 7.835 1.421 -7.514 1.00 93.62 103 ILE A CA 1
ATOM 825 C C . ILE A 1 103 ? 7.690 0.097 -6.764 1.00 93.62 103 ILE A C 1
ATOM 827 O O . ILE A 1 103 ? 7.262 -0.912 -7.335 1.00 93.62 103 ILE A O 1
ATOM 831 N N . ASP A 1 104 ? 8.088 0.088 -5.498 1.00 92.38 104 ASP A N 1
ATOM 832 C CA . ASP A 1 104 ? 8.105 -1.126 -4.692 1.00 92.38 104 ASP A CA 1
ATOM 833 C C . ASP A 1 104 ? 6.680 -1.645 -4.441 1.00 92.38 104 ASP A C 1
ATOM 835 O O . ASP A 1 104 ? 5.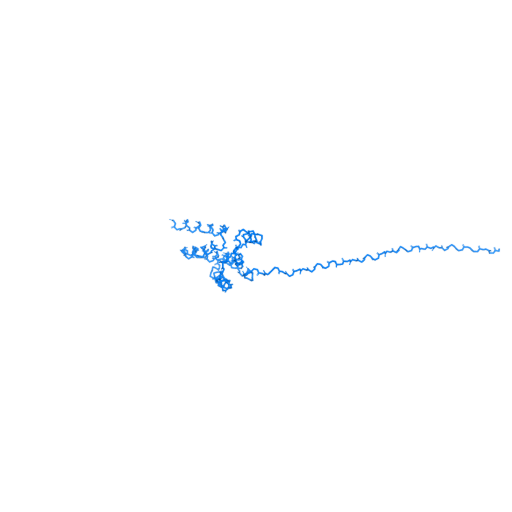740 -0.877 -4.209 1.00 92.38 104 ASP A O 1
ATOM 839 N N . TRP A 1 105 ? 6.510 -2.971 -4.473 1.00 93.31 105 TRP A N 1
ATOM 840 C CA . TRP A 1 105 ? 5.216 -3.611 -4.233 1.00 93.31 105 TRP A CA 1
ATOM 841 C C . TRP A 1 105 ? 4.617 -3.235 -2.875 1.00 93.31 105 TRP A C 1
ATOM 843 O O . TRP A 1 105 ? 3.395 -3.117 -2.759 1.00 93.31 105 TRP A O 1
ATOM 853 N N . TYR A 1 106 ? 5.443 -2.998 -1.856 1.00 94.75 106 TYR A N 1
ATOM 854 C CA . TYR A 1 106 ? 4.974 -2.678 -0.512 1.00 94.75 106 TYR A CA 1
ATOM 855 C C . TYR A 1 106 ? 4.238 -1.344 -0.425 1.00 94.75 106 TYR A C 1
ATOM 857 O O . TYR A 1 106 ? 3.424 -1.180 0.481 1.00 94.75 106 TYR A O 1
ATOM 865 N N . TYR A 1 107 ? 4.397 -0.437 -1.393 1.00 96.00 107 TYR A N 1
ATOM 866 C CA . TYR A 1 107 ? 3.512 0.725 -1.485 1.00 96.00 107 TYR A CA 1
ATOM 867 C C . TYR A 1 107 ? 2.036 0.305 -1.603 1.00 96.00 107 TYR A C 1
ATOM 869 O O . TYR A 1 107 ? 1.173 0.868 -0.929 1.00 96.00 107 TYR A O 1
ATOM 877 N N . THR A 1 108 ? 1.741 -0.752 -2.374 1.00 96.12 108 THR A N 1
ATOM 878 C CA . THR A 1 108 ? 0.377 -1.303 -2.459 1.00 96.12 108 THR A CA 1
ATOM 879 C C . THR A 1 10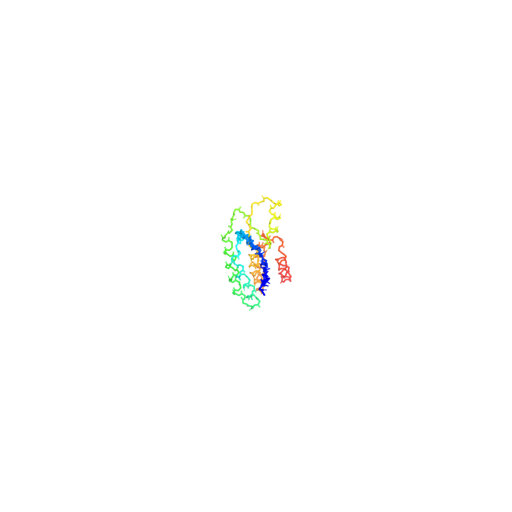8 ? -0.092 -1.859 -1.118 1.00 96.12 108 THR A C 1
ATOM 881 O O . THR A 1 108 ? -1.248 -1.676 -0.755 1.00 96.12 108 THR A O 1
ATOM 884 N N . GLU A 1 109 ? 0.798 -2.484 -0.346 1.00 96.19 109 GLU A N 1
ATOM 885 C CA . GLU A 1 109 ? 0.477 -3.020 0.978 1.00 96.19 109 GLU A CA 1
ATOM 886 C C . GLU A 1 109 ? 0.200 -1.904 1.991 1.00 96.19 109 GLU A C 1
ATOM 888 O O . GLU A 1 109 ? -0.755 -2.005 2.756 1.00 96.19 109 GLU A O 1
ATOM 893 N N . ALA A 1 110 ? 0.944 -0.796 1.953 1.00 98.00 110 ALA A N 1
ATOM 894 C CA . ALA A 1 110 ? 0.670 0.364 2.800 1.00 98.00 110 ALA A CA 1
ATOM 895 C C . ALA A 1 110 ? -0.712 0.982 2.503 1.00 98.00 110 ALA A C 1
ATOM 897 O O . ALA A 1 110 ? -1.472 1.284 3.425 1.00 98.00 110 ALA A O 1
ATOM 898 N N . LEU A 1 111 ? -1.086 1.088 1.222 1.00 98.44 111 LEU A N 1
ATOM 899 C CA . LEU A 1 111 ? -2.433 1.510 0.818 1.00 98.44 111 LEU A CA 1
ATOM 900 C C . LEU A 1 111 ? -3.518 0.537 1.310 1.00 98.44 111 LEU A C 1
ATOM 902 O O . LEU A 1 111 ? -4.563 0.980 1.789 1.00 98.44 111 LEU A O 1
ATOM 906 N N . ARG A 1 112 ? -3.268 -0.780 1.256 1.00 97.81 112 ARG A N 1
ATOM 907 C CA . ARG A 1 112 ? -4.188 -1.803 1.792 1.00 97.81 112 ARG A CA 1
ATOM 908 C C . ARG A 1 112 ? -4.356 -1.702 3.300 1.00 97.81 112 ARG A C 1
ATOM 910 O O . ARG A 1 112 ? -5.473 -1.827 3.782 1.00 97.81 112 ARG A O 1
ATOM 917 N N . ILE A 1 113 ? -3.295 -1.409 4.052 1.00 98.38 113 ILE A N 1
ATOM 918 C CA . ILE A 1 113 ? -3.399 -1.176 5.503 1.00 98.38 113 ILE A CA 1
ATOM 919 C C . ILE A 1 113 ? -4.347 -0.008 5.786 1.00 98.38 113 ILE A C 1
ATOM 921 O O . ILE A 1 113 ? -5.263 -0.141 6.599 1.00 98.38 113 ILE A O 1
ATOM 925 N N . LYS A 1 114 ? -4.174 1.123 5.087 1.00 98.69 114 LYS A N 1
ATOM 926 C CA . LYS A 1 114 ? -5.071 2.283 5.224 1.00 98.69 114 LYS A CA 1
ATOM 927 C C . LYS A 1 114 ? -6.511 1.905 4.874 1.00 98.69 114 LYS A C 1
ATOM 929 O O . LYS A 1 114 ? -7.421 2.205 5.646 1.00 98.69 114 LYS A O 1
ATOM 934 N N . ALA A 1 115 ? -6.715 1.196 3.763 1.00 98.38 115 ALA A N 1
ATOM 935 C CA . ALA A 1 115 ? -8.032 0.738 3.331 1.00 98.38 115 ALA A CA 1
ATOM 936 C C . ALA A 1 115 ? -8.700 -0.199 4.344 1.00 98.38 115 ALA A C 1
ATOM 938 O O . ALA A 1 115 ? -9.855 0.019 4.715 1.00 98.38 115 ALA A O 1
ATOM 939 N N . TYR A 1 116 ? -7.966 -1.196 4.835 1.00 97.69 116 TYR A N 1
ATOM 940 C CA . TYR A 1 116 ? -8.417 -2.116 5.869 1.00 97.69 116 TYR A CA 1
ATOM 941 C C . TYR A 1 116 ? -8.867 -1.344 7.111 1.00 97.69 116 TYR A C 1
ATOM 943 O O . TYR A 1 116 ? -10.004 -1.501 7.549 1.00 97.69 116 TYR A O 1
ATOM 951 N N . ILE A 1 117 ? -8.032 -0.437 7.625 1.00 98.38 117 ILE A N 1
ATOM 952 C CA . ILE A 1 117 ? -8.344 0.351 8.825 1.00 98.38 117 ILE A CA 1
ATOM 953 C C . ILE A 1 117 ? -9.571 1.239 8.601 1.00 98.38 117 ILE A C 1
ATOM 955 O O . ILE A 1 117 ? -10.462 1.272 9.452 1.00 98.38 117 ILE A O 1
ATOM 959 N N . TYR A 1 118 ? -9.670 1.923 7.459 1.00 98.50 118 TYR A N 1
ATOM 960 C CA . TYR A 1 118 ? -10.866 2.693 7.118 1.00 98.50 118 TYR A CA 1
ATOM 961 C C . TYR A 1 118 ? -12.117 1.810 7.069 1.00 98.50 118 TYR A C 1
ATOM 963 O O . TYR A 1 118 ? -13.138 2.170 7.656 1.00 98.50 118 TYR A O 1
ATOM 971 N N . SER A 1 119 ? -12.036 0.634 6.442 1.00 97.69 119 SER A N 1
ATOM 972 C CA . SER A 1 119 ? -13.164 -0.296 6.337 1.00 97.69 119 SER A CA 1
ATOM 973 C C . SER A 1 119 ? -13.608 -0.839 7.701 1.00 97.69 119 SER A C 1
ATOM 975 O O . SER A 1 119 ? -14.806 -0.854 7.983 1.00 97.69 119 SER A O 1
ATOM 977 N N . SER A 1 120 ? -12.664 -1.160 8.592 1.00 95.69 120 SER A N 1
ATOM 978 C CA . SER A 1 120 ? -12.933 -1.597 9.968 1.00 95.69 120 SER A CA 1
ATOM 979 C C . SER A 1 120 ? -13.631 -0.519 10.800 1.00 95.69 120 SER A C 1
ATOM 981 O O . SER A 1 120 ? -14.416 -0.832 11.690 1.00 95.69 120 SER A O 1
ATOM 983 N N . ASN A 1 121 ? -13.407 0.758 10.474 1.00 96.75 121 ASN A N 1
ATOM 984 C CA . ASN A 1 121 ? -14.099 1.898 11.082 1.00 96.75 121 ASN A CA 1
ATOM 985 C C . ASN A 1 121 ? -15.370 2.322 10.318 1.00 96.75 121 ASN A C 1
ATOM 987 O O . ASN A 1 121 ? -15.946 3.368 10.607 1.00 96.75 121 ASN A O 1
ATOM 991 N N . ARG A 1 122 ? -15.823 1.519 9.344 1.00 96.81 122 ARG A N 1
ATOM 992 C CA . ARG A 1 122 ? -16.969 1.794 8.455 1.00 96.81 122 ARG A CA 1
ATOM 993 C C . ARG A 1 122 ? -16.834 3.067 7.611 1.00 96.81 122 ARG A C 1
ATOM 995 O O . ARG A 1 122 ? -17.819 3.573 7.079 1.00 96.81 122 ARG A O 1
ATOM 1002 N N . TYR A 1 123 ? -15.614 3.558 7.420 1.00 98.12 123 TYR A N 1
ATOM 1003 C CA . TYR A 1 123 ? -15.304 4.659 6.514 1.00 98.12 123 TYR A CA 1
ATOM 1004 C C . TYR A 1 123 ? -15.085 4.148 5.085 1.00 98.12 123 TYR A C 1
ATOM 1006 O O . TYR A 1 123 ? -13.997 4.247 4.516 1.00 98.12 123 TYR A O 1
ATOM 1014 N N . PHE A 1 124 ? -16.125 3.551 4.505 1.00 98.06 124 PHE A N 1
ATOM 1015 C CA . PHE A 1 124 ? -16.001 2.782 3.267 1.00 98.06 124 PHE A CA 1
ATOM 1016 C C . PHE A 1 124 ? -15.560 3.608 2.055 1.00 98.06 124 PHE A C 1
ATOM 1018 O O . PHE A 1 124 ? -14.780 3.115 1.246 1.00 98.06 124 PHE A O 1
ATOM 1025 N N . GLU A 1 125 ? -15.985 4.867 1.942 1.00 98.06 125 GLU A N 1
ATOM 1026 C CA . GLU A 1 125 ? -15.554 5.745 0.845 1.00 98.06 125 GLU A CA 1
ATOM 1027 C C . GLU A 1 125 ? -14.042 5.998 0.876 1.00 98.06 125 GLU A C 1
ATOM 1029 O O . GLU A 1 125 ? -13.373 5.889 -0.152 1.00 98.06 125 GLU A O 1
ATOM 1034 N N . MET A 1 126 ? -13.486 6.256 2.065 1.00 98.44 126 MET A N 1
ATOM 1035 C CA . MET A 1 126 ? -12.042 6.437 2.242 1.00 98.44 126 MET A CA 1
ATOM 1036 C C . MET A 1 126 ? -11.285 5.136 1.960 1.00 98.44 126 MET A C 1
ATOM 1038 O O . MET A 1 126 ? -10.258 5.154 1.285 1.00 98.44 126 MET A O 1
ATOM 1042 N N . ALA A 1 127 ? -11.824 3.993 2.396 1.00 98.31 127 ALA A N 1
ATOM 1043 C CA . ALA A 1 127 ? -11.236 2.692 2.095 1.00 98.31 127 ALA A CA 1
ATOM 1044 C C . ALA A 1 127 ? -11.177 2.423 0.581 1.00 98.31 127 ALA A C 1
ATOM 1046 O O . ALA A 1 127 ? -10.129 2.062 0.047 1.00 98.31 127 ALA A O 1
ATOM 1047 N N . LEU A 1 128 ? -12.285 2.654 -0.129 1.00 98.12 128 LEU A N 1
ATOM 1048 C CA . LEU A 1 128 ? -12.356 2.489 -1.581 1.00 98.12 128 LEU A CA 1
ATOM 1049 C C . LEU A 1 128 ? -11.421 3.453 -2.317 1.00 98.12 128 LEU A C 1
ATOM 1051 O O . LEU A 1 128 ? -10.836 3.061 -3.326 1.00 98.12 128 LEU A O 1
ATOM 1055 N N . ALA A 1 129 ? -11.245 4.680 -1.819 1.00 98.19 129 ALA A N 1
ATOM 1056 C CA . ALA A 1 129 ? -10.317 5.643 -2.402 1.00 98.19 129 ALA A CA 1
ATOM 1057 C C . ALA A 1 129 ? -8.868 5.126 -2.383 1.00 98.19 129 ALA A C 1
ATOM 1059 O O . ALA A 1 129 ? -8.197 5.170 -3.416 1.00 98.19 129 ALA A O 1
ATOM 1060 N N . GLU A 1 130 ? -8.405 4.565 -1.262 1.00 98.31 130 GLU A N 1
ATOM 1061 C CA . GLU A 1 130 ? -7.059 3.979 -1.180 1.00 98.31 130 GLU A CA 1
ATOM 1062 C C . GLU A 1 130 ? -6.919 2.743 -2.087 1.00 98.31 130 GLU A C 1
ATOM 1064 O O . GLU A 1 130 ? -5.935 2.607 -2.814 1.00 98.31 130 GLU A O 1
ATOM 1069 N N . LEU A 1 131 ? -7.939 1.879 -2.155 1.00 97.38 131 LEU A N 1
ATOM 1070 C CA . LEU A 1 131 ? -7.924 0.714 -3.053 1.00 97.38 131 LEU A CA 1
ATOM 1071 C C . LEU A 1 131 ? -7.992 1.094 -4.542 1.00 97.38 131 LEU A C 1
ATOM 1073 O O . LEU A 1 131 ? -7.496 0.361 -5.397 1.00 97.38 131 LEU A O 1
ATOM 1077 N N . ASN A 1 132 ? -8.603 2.228 -4.888 1.00 96.69 132 ASN A N 1
ATOM 1078 C CA . ASN A 1 132 ? -8.604 2.750 -6.257 1.00 96.69 132 ASN A CA 1
ATOM 1079 C C . ASN A 1 132 ? -7.216 3.240 -6.682 1.00 96.69 132 ASN A C 1
ATOM 1081 O O . ASN A 1 132 ? -6.861 3.095 -7.852 1.00 96.69 132 ASN A O 1
ATOM 1085 N N . LYS A 1 133 ? -6.403 3.751 -5.747 1.00 96.56 133 LYS A N 1
ATOM 1086 C CA . LYS A 1 133 ? -4.995 4.047 -6.041 1.00 96.56 133 LYS A CA 1
ATOM 1087 C C . LYS A 1 133 ? -4.250 2.772 -6.425 1.00 96.56 133 LYS A C 1
ATOM 1089 O O . LYS A 1 133 ? -3.546 2.783 -7.431 1.00 96.56 133 LYS A O 1
ATOM 1094 N N . ILE A 1 134 ? -4.469 1.663 -5.712 1.00 96.56 134 ILE A N 1
ATOM 1095 C CA . ILE A 1 134 ? -3.825 0.376 -6.030 1.00 96.56 134 ILE A CA 1
ATOM 1096 C C . ILE A 1 134 ? -4.177 -0.085 -7.443 1.00 96.56 134 ILE A C 1
ATOM 1098 O O . ILE A 1 134 ? -3.277 -0.452 -8.189 1.00 96.56 134 ILE A O 1
ATOM 1102 N N . ASP A 1 135 ? -5.444 -0.011 -7.854 1.00 93.19 135 ASP A N 1
ATOM 1103 C CA . ASP A 1 135 ? -5.841 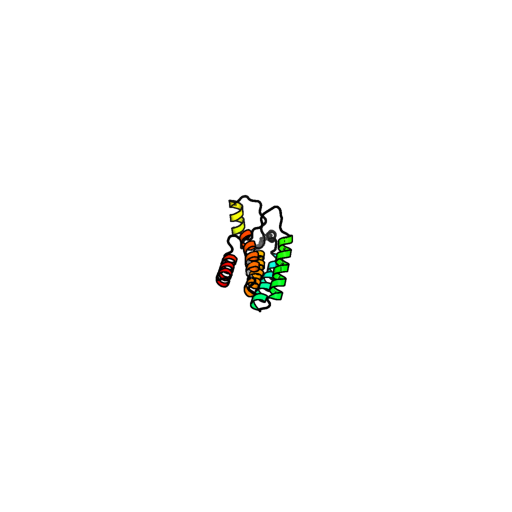-0.397 -9.218 1.00 93.19 135 ASP A CA 1
ATOM 1104 C C . ASP A 1 135 ? -5.098 0.403 -10.300 1.00 93.19 135 ASP A C 1
ATOM 1106 O O . ASP A 1 135 ? -4.832 -0.118 -11.384 1.00 93.19 135 ASP A O 1
ATOM 1110 N N . SER A 1 136 ? -4.744 1.659 -10.008 1.00 92.56 136 SER A N 1
ATOM 1111 C CA . SER A 1 136 ? -4.036 2.519 -10.957 1.00 92.56 136 SER A CA 1
ATOM 1112 C C . SER A 1 136 ? -2.565 2.134 -11.158 1.00 92.56 136 SER A C 1
ATOM 1114 O O . SER A 1 136 ? -2.036 2.353 -12.248 1.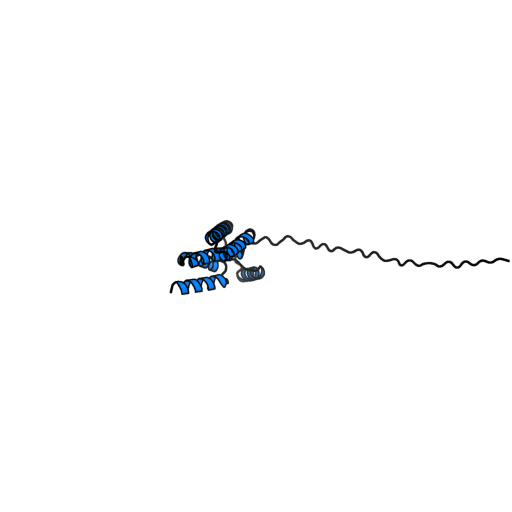00 92.56 136 SER A O 1
ATOM 1116 N N . ILE A 1 137 ? -1.930 1.524 -10.150 1.00 93.81 137 ILE A N 1
ATOM 1117 C CA . ILE A 1 137 ? -0.493 1.191 -10.147 1.00 93.81 137 ILE A CA 1
ATOM 1118 C C . ILE A 1 137 ? -0.194 -0.315 -10.192 1.00 93.81 137 ILE A C 1
ATOM 1120 O O . ILE A 1 137 ? 0.891 -0.725 -10.591 1.00 93.81 137 ILE A O 1
ATOM 1124 N N . ALA A 1 138 ? -1.137 -1.152 -9.774 1.00 92.44 138 ALA A N 1
ATOM 1125 C CA . ALA A 1 138 ? -0.997 -2.596 -9.636 1.00 92.44 138 ALA A CA 1
ATOM 1126 C C . ALA A 1 138 ? -2.279 -3.274 -10.145 1.00 92.44 138 ALA A C 1
ATOM 1128 O O . ALA A 1 138 ? -3.040 -3.857 -9.366 1.00 92.44 138 ALA A O 1
ATOM 1129 N N . PRO A 1 139 ? -2.539 -3.226 -11.465 1.00 72.50 139 PRO A N 1
ATOM 1130 C CA . PRO A 1 139 ? -3.808 -3.668 -12.057 1.00 72.50 139 PRO A CA 1
ATOM 1131 C C . PRO A 1 139 ? -4.119 -5.163 -11.835 1.00 72.50 139 PRO A C 1
ATOM 1133 O O . PRO A 1 139 ? -5.265 -5.607 -11.960 1.00 72.50 139 PRO A O 1
ATOM 1136 N N . ILE A 1 140 ? -3.104 -5.951 -11.471 1.00 80.00 140 ILE A N 1
ATOM 1137 C CA . ILE A 1 140 ? -3.203 -7.384 -11.167 1.00 80.00 140 ILE A CA 1
ATOM 1138 C C . ILE A 1 140 ? -3.302 -7.691 -9.662 1.00 80.00 140 ILE A C 1
ATOM 1140 O O . ILE A 1 140 ? -3.257 -8.858 -9.271 1.00 80.00 140 ILE A O 1
ATOM 1144 N N . SER A 1 141 ? -3.460 -6.684 -8.795 1.00 87.25 141 SER A N 1
ATOM 1145 C CA . SER A 1 141 ? -3.551 -6.899 -7.346 1.00 87.25 141 SER A CA 1
ATOM 1146 C C . SER A 1 141 ? -4.835 -7.639 -6.954 1.00 87.25 141 SER A C 1
ATOM 1148 O O . SER A 1 141 ? -5.917 -7.061 -6.842 1.00 87.25 141 SER A O 1
ATOM 1150 N N . ALA A 1 142 ? -4.715 -8.946 -6.709 1.00 86.94 142 ALA A N 1
ATOM 1151 C CA . ALA A 1 142 ? -5.811 -9.761 -6.187 1.00 86.94 142 ALA A CA 1
ATOM 1152 C C . ALA A 1 142 ? -6.262 -9.296 -4.789 1.00 86.94 142 ALA A C 1
ATOM 1154 O O . ALA A 1 142 ? -7.455 -9.315 -4.497 1.00 86.94 142 ALA A O 1
ATOM 1155 N N . GLY A 1 143 ? -5.324 -8.833 -3.952 1.00 87.25 143 GLY A N 1
ATOM 1156 C CA . GLY A 1 143 ? -5.609 -8.359 -2.595 1.00 87.25 143 GLY A CA 1
ATOM 1157 C C . GLY A 1 143 ? -6.565 -7.166 -2.577 1.00 87.25 143 GLY A C 1
ATOM 1158 O O . GLY A 1 143 ? -7.565 -7.197 -1.865 1.00 87.25 143 GLY A O 1
ATOM 1159 N N . ALA A 1 144 ? -6.326 -6.166 -3.434 1.00 91.31 144 ALA A N 1
ATOM 1160 C CA . ALA A 1 144 ? -7.205 -5.002 -3.535 1.00 91.31 144 ALA A CA 1
ATOM 1161 C C . ALA A 1 144 ? -8.622 -5.379 -3.996 1.00 91.31 144 ALA A C 1
ATOM 1163 O O . ALA A 1 144 ? -9.606 -4.893 -3.442 1.00 91.31 144 ALA A O 1
ATOM 1164 N N . LYS A 1 145 ? -8.745 -6.294 -4.968 1.00 93.44 145 LYS A N 1
ATOM 1165 C CA . LYS A 1 145 ? -10.049 -6.778 -5.456 1.00 93.44 145 LYS A CA 1
ATOM 1166 C C . LYS A 1 145 ? -10.839 -7.509 -4.368 1.00 93.44 145 LYS A C 1
ATOM 1168 O O . LYS A 1 145 ? -12.041 -7.290 -4.241 1.00 93.44 145 LYS A O 1
ATOM 1173 N N . ILE A 1 146 ? -10.163 -8.342 -3.576 1.00 93.69 146 ILE A N 1
ATOM 1174 C CA . ILE A 1 146 ? -10.769 -9.054 -2.444 1.00 93.69 146 ILE A CA 1
ATOM 1175 C C . ILE A 1 146 ? -11.277 -8.057 -1.392 1.00 93.69 146 ILE A C 1
ATOM 1177 O O . ILE A 1 146 ? -12.430 -8.150 -0.974 1.00 93.69 146 ILE A O 1
ATOM 1181 N N . GLU A 1 147 ? -10.460 -7.073 -1.005 1.00 93.75 147 GLU A N 1
ATOM 1182 C CA . GLU A 1 147 ? -10.853 -6.049 -0.025 1.00 93.75 147 GLU A CA 1
ATOM 1183 C C . GLU A 1 147 ? -12.041 -5.204 -0.502 1.00 93.75 147 GLU A C 1
ATOM 1185 O O . GLU A 1 147 ? -12.984 -4.996 0.263 1.00 93.75 147 GLU A O 1
ATOM 1190 N N . LYS A 1 148 ? -12.076 -4.803 -1.782 1.00 95.81 148 LYS A N 1
ATOM 1191 C CA . LYS A 1 148 ? -13.255 -4.133 -2.362 1.00 95.81 148 LYS A CA 1
ATOM 1192 C C . LYS A 1 148 ? -14.507 -5.000 -2.266 1.00 95.81 148 LYS A C 1
ATOM 1194 O O . LYS A 1 148 ? -15.563 -4.493 -1.901 1.00 95.81 148 LYS A O 1
ATOM 1199 N N . GLY A 1 149 ? -14.392 -6.298 -2.549 1.00 95.69 149 GLY A N 1
ATOM 1200 C CA . GLY A 1 149 ? -15.503 -7.244 -2.417 1.00 95.69 149 GLY A CA 1
ATOM 1201 C C . GLY A 1 149 ? -16.063 -7.305 -0.992 1.00 95.69 149 GLY A C 1
ATOM 1202 O O . GLY A 1 149 ? -17.280 -7.269 -0.812 1.00 95.69 149 GLY A O 1
ATOM 1203 N N . TYR A 1 150 ? -15.192 -7.325 0.022 1.00 94.25 150 TYR A N 1
ATOM 1204 C CA . TYR A 1 150 ? -15.618 -7.257 1.424 1.00 94.25 150 TYR A CA 1
ATOM 1205 C C . TYR A 1 150 ? -16.318 -5.941 1.763 1.00 94.25 150 TYR A C 1
ATOM 1207 O O . TYR A 1 150 ? -17.341 -5.957 2.449 1.00 94.25 150 TYR A O 1
ATOM 1215 N N . ILE A 1 151 ? -15.799 -4.815 1.266 1.00 96.44 151 ILE A N 1
ATOM 1216 C CA . ILE A 1 151 ? -16.411 -3.500 1.479 1.00 96.44 151 ILE A CA 1
ATOM 1217 C C . ILE A 1 151 ? -17.801 -3.442 0.842 1.00 96.44 151 ILE A C 1
ATOM 1219 O O . ILE A 1 151 ? -18.750 -3.085 1.531 1.00 96.44 151 ILE A O 1
ATOM 1223 N N . PHE A 1 152 ? -17.954 -3.838 -0.425 1.00 96.88 152 PHE A N 1
ATOM 1224 C CA . PHE A 1 152 ? -19.255 -3.799 -1.103 1.00 96.88 152 PHE A CA 1
ATOM 1225 C C . PHE A 1 152 ? -20.300 -4.658 -0.396 1.00 96.88 152 PHE A C 1
ATOM 1227 O O . PHE A 1 152 ? -21.395 -4.176 -0.127 1.00 96.88 152 PHE A O 1
ATOM 1234 N N . ARG A 1 153 ? -19.923 -5.867 0.036 1.00 95.31 153 ARG A N 1
ATOM 1235 C CA . ARG A 1 153 ? -20.798 -6.727 0.845 1.00 95.31 153 ARG A CA 1
ATOM 1236 C C . ARG A 1 153 ? -21.193 -6.106 2.193 1.00 95.31 153 ARG A C 1
ATOM 1238 O O . ARG A 1 153 ? -22.203 -6.493 2.760 1.00 95.31 153 ARG A O 1
ATOM 1245 N N . SER A 1 154 ? -20.379 -5.203 2.739 1.00 92.56 154 SER A N 1
ATOM 1246 C CA . SER A 1 154 ? -20.621 -4.556 4.039 1.00 92.56 154 SER A CA 1
ATOM 1247 C C . SER A 1 154 ? -21.443 -3.263 3.942 1.00 92.56 154 SER A C 1
ATOM 1249 O O . SER A 1 154 ? -21.840 -2.722 4.980 1.00 92.56 154 SER A O 1
ATOM 1251 N N . ILE A 1 155 ? -21.621 -2.736 2.725 1.00 92.25 155 ILE A N 1
ATOM 1252 C CA . ILE A 1 155 ? -22.452 -1.561 2.425 1.00 92.25 155 ILE A CA 1
ATOM 1253 C C . ILE A 1 155 ? -23.907 -1.976 2.154 1.00 92.25 155 ILE A C 1
ATOM 1255 O O . ILE A 1 155 ? -24.808 -1.198 2.466 1.00 92.25 155 ILE A O 1
ATOM 1259 N N . GLU A 1 156 ? -24.116 -3.167 1.581 1.00 73.50 156 GLU A N 1
ATOM 1260 C CA . GLU A 1 156 ? -25.433 -3.804 1.394 1.00 73.50 156 GLU A CA 1
ATOM 1261 C C . GLU A 1 156 ? -26.135 -4.119 2.726 1.00 73.50 156 GLU A C 1
ATOM 1263 O O . GLU A 1 156 ? -27.365 -3.891 2.793 1.00 73.50 156 GLU A O 1
#

Sequence (156 aa):
MLFVCTTLCFFSIPSMAFEATETVSTSIESLPNPVEGNQYHKDIVNAWKLVHDDQYSKAFAIADEMTSKIEESFNKKVKQYAFKTEAEFEEFIASDKKTVQRIDWYYTEALRIKAYIYSSNRYFEMALAELNKIDSIAPISAGAKIEKGYIFRSIE